Protein AF-A0A1L8D0J8-F1 (afdb_monomer)

Secondary structure (DSSP, 8-state):
-HHHHHHH---HHHHHHHHHHHTTS--SS-HHHHHHHHHHHHHTT-SSHHHHHHHHHH-HHHHHHHT--SSPPPPHHHHHHHHHHHHHTHHHHHTT-

Mean predicted aligned error: 3.15 Å

Radius of gyration: 12.71 Å; Cα contacts (8 Å, |Δi|>4): 71; chains: 1; bounding box: 27×33×29 Å

InterPro domains:
  IPR008490 Transposase InsH, N-terminal [PF05598] (2-84)

Sequence (97 aa):
RLRLVLEYMPDEELMRQLEKERNKGRDDYPVRAMWNSILAGIVYQHETIEKLRRELGRNGQLRFMCGFKGETVPPAWVYTRFLKKIINHAEEVDKIM

Foldseek 3Di:
DLLVCLVPQPCVVVLVVVVVVCPPDDPQDRLQLLVSLVSVCVVVVPPDPVSSQVCCQVDVPSSVSSPHDDNDRDDPVVNVVSVVSVVVVVVSVVVRD

Organism: NCBI:txid661089

pLDDT: mean 92.86, std 5.1, range [74.62, 97.0]

Structure (mmCIF, N/CA/C/O backbone):
data_AF-A0A1L8D0J8-F1
#
_entry.id   AF-A0A1L8D0J8-F1
#
loop_
_atom_site.group_PDB
_atom_site.id
_atom_site.type_symbol
_atom_site.label_atom_id
_atom_site.label_alt_id
_atom_site.label_comp_id
_atom_site.label_asym_id
_atom_site.label_entity_id
_atom_site.label_seq_id
_atom_site.pdbx_PDB_ins_code
_atom_site.Cartn_x
_atom_site.Cartn_y
_atom_site.Cartn_z
_atom_site.occupancy
_atom_site.B_iso_or_equiv
_atom_site.auth_seq_id
_atom_site.auth_comp_id
_atom_site.auth_asym_id
_atom_site.auth_atom_id
_atom_site.pdbx_PDB_model_num
ATOM 1 N N . ARG A 1 1 ? -7.234 -9.581 -12.221 1.00 85.00 1 ARG A N 1
ATOM 2 C CA . ARG A 1 1 ? -7.713 -9.873 -10.847 1.00 85.00 1 ARG A CA 1
ATOM 3 C C . ARG A 1 1 ? -7.457 -8.706 -9.897 1.00 85.00 1 ARG A C 1
ATOM 5 O O . ARG A 1 1 ? -8.430 -8.190 -9.380 1.00 85.00 1 ARG A O 1
ATOM 12 N N . LEU A 1 2 ? -6.214 -8.222 -9.752 1.00 90.62 2 LEU A N 1
ATOM 13 C CA . LEU A 1 2 ? -5.901 -7.074 -8.881 1.00 90.62 2 LEU A CA 1
ATOM 14 C C . LEU A 1 2 ? -6.738 -5.815 -9.172 1.00 90.62 2 LEU A C 1
ATOM 16 O O . LEU A 1 2 ? -7.259 -5.225 -8.244 1.00 90.62 2 LEU A O 1
ATOM 20 N N . ARG A 1 3 ? -6.929 -5.439 -10.445 1.00 92.06 3 ARG A N 1
ATOM 21 C CA . ARG A 1 3 ? -7.706 -4.239 -10.814 1.00 92.06 3 ARG A CA 1
ATOM 22 C C . ARG A 1 3 ? -9.107 -4.199 -10.190 1.00 92.06 3 ARG A C 1
ATOM 24 O O . ARG A 1 3 ? -9.480 -3.169 -9.663 1.00 92.06 3 ARG A O 1
ATOM 31 N N . LEU A 1 4 ? -9.832 -5.320 -10.213 1.00 93.12 4 LEU A N 1
ATOM 32 C CA . LEU A 1 4 ? -11.168 -5.412 -9.615 1.00 93.12 4 LEU A CA 1
ATOM 33 C C . LEU A 1 4 ? -11.111 -5.210 -8.099 1.00 93.12 4 LEU A C 1
ATOM 35 O O . LEU A 1 4 ? -11.945 -4.517 -7.542 1.00 93.12 4 LEU A O 1
ATOM 39 N N . VAL A 1 5 ? -10.098 -5.780 -7.441 1.00 94.00 5 VAL A N 1
ATOM 40 C CA . VAL A 1 5 ? -9.890 -5.583 -6.003 1.00 94.00 5 VAL A CA 1
ATOM 41 C C . VAL A 1 5 ? -9.669 -4.103 -5.706 1.00 94.00 5 VAL A C 1
ATOM 43 O O . VAL A 1 5 ? -10.361 -3.569 -4.861 1.00 94.00 5 VAL A O 1
ATOM 46 N N . LEU A 1 6 ? -8.780 -3.426 -6.439 1.00 94.00 6 LEU A N 1
ATOM 47 C CA . LEU A 1 6 ? -8.503 -2.000 -6.221 1.00 94.00 6 LEU A CA 1
ATOM 48 C C . LEU A 1 6 ? -9.701 -1.089 -6.534 1.00 94.00 6 LEU A C 1
ATOM 50 O O . LEU A 1 6 ? -9.821 -0.022 -5.950 1.00 94.00 6 LEU A O 1
ATOM 54 N N . GLU A 1 7 ? -10.554 -1.477 -7.481 1.00 93.44 7 GLU A N 1
ATOM 55 C CA . GLU A 1 7 ? -11.698 -0.672 -7.924 1.00 93.44 7 GLU A CA 1
ATOM 56 C C . GLU A 1 7 ? -12.907 -0.790 -6.988 1.00 93.44 7 GLU A C 1
ATOM 58 O O . GLU A 1 7 ? -13.638 0.181 -6.811 1.00 93.44 7 GLU A O 1
ATOM 63 N N . TYR A 1 8 ? -13.106 -1.961 -6.381 1.00 94.06 8 TYR A N 1
ATOM 64 C CA . TYR A 1 8 ? -14.271 -2.250 -5.542 1.00 94.06 8 TYR A CA 1
ATOM 65 C C . TYR A 1 8 ? -13.953 -2.342 -4.042 1.00 94.06 8 TYR A C 1
ATOM 67 O O . TYR A 1 8 ? -14.863 -2.609 -3.259 1.00 94.06 8 TYR A O 1
ATOM 75 N N . MET A 1 9 ? -12.698 -2.135 -3.622 1.00 94.75 9 MET A N 1
ATOM 76 C CA . MET A 1 9 ? -12.338 -2.126 -2.201 1.00 94.75 9 MET A CA 1
ATOM 77 C C . MET A 1 9 ? -12.986 -0.923 -1.493 1.00 94.75 9 MET A C 1
ATOM 79 O O . MET A 1 9 ? -12.749 0.214 -1.905 1.00 94.75 9 MET A O 1
ATOM 83 N N . PRO A 1 10 ? -13.759 -1.117 -0.411 1.00 95.69 10 PRO A N 1
ATOM 84 C CA . PRO A 1 10 ? -14.376 -0.018 0.333 1.00 95.69 10 PRO A CA 1
ATOM 85 C C . PRO A 1 10 ? -13.392 0.661 1.311 1.00 95.69 10 PRO A C 1
ATOM 87 O O . PRO A 1 10 ? -13.728 0.924 2.460 1.00 95.69 10 PRO A O 1
ATOM 90 N N . ASP A 1 11 ? -12.165 0.960 0.874 1.00 96.06 11 ASP A N 1
ATOM 91 C CA . ASP A 1 11 ? -11.076 1.462 1.733 1.00 96.06 11 ASP A CA 1
ATOM 92 C C . ASP A 1 11 ? -10.975 2.995 1.836 1.00 96.06 11 ASP A C 1
ATOM 94 O O . ASP A 1 11 ? -10.090 3.517 2.515 1.00 96.06 11 ASP A O 1
ATOM 98 N N . GLU A 1 12 ? -11.888 3.736 1.202 1.00 95.75 12 GLU A N 1
ATOM 99 C CA . GLU A 1 12 ? -11.803 5.198 1.084 1.00 95.75 12 GLU A CA 1
ATOM 100 C C . GLU A 1 12 ? -11.746 5.910 2.446 1.00 95.75 12 GLU A C 1
ATOM 102 O O . GLU A 1 12 ? -11.014 6.892 2.599 1.00 95.75 12 GLU A O 1
ATOM 107 N N . GLU A 1 13 ? -12.489 5.423 3.443 1.00 95.38 13 GLU A N 1
ATOM 108 C CA . GLU A 1 13 ? -12.463 5.980 4.799 1.00 95.38 13 GLU A CA 1
ATOM 109 C C . GLU A 1 13 ? -11.074 5.825 5.435 1.00 95.38 13 GLU A C 1
ATOM 111 O O . GLU A 1 13 ? -10.470 6.824 5.839 1.00 95.38 13 GLU A O 1
ATOM 116 N N . LEU A 1 14 ? -10.527 4.605 5.425 1.00 96.19 14 LEU A N 1
ATOM 117 C CA . LEU A 1 14 ? -9.177 4.304 5.908 1.00 96.19 14 LEU A CA 1
ATOM 118 C C . LEU A 1 14 ? -8.125 5.145 5.169 1.00 96.19 14 LEU A C 1
ATOM 120 O O . LEU A 1 14 ? -7.237 5.733 5.792 1.00 96.19 14 LEU A O 1
ATOM 124 N N . MET A 1 15 ? -8.232 5.251 3.840 1.00 96.19 15 MET A N 1
ATOM 125 C CA . MET A 1 15 ? -7.287 6.024 3.029 1.00 96.19 15 MET A CA 1
ATOM 126 C C . MET A 1 15 ? -7.275 7.496 3.439 1.00 96.19 15 MET A C 1
ATOM 128 O O . MET A 1 15 ? -6.200 8.054 3.672 1.00 96.19 15 MET A O 1
ATOM 132 N N . ARG A 1 16 ? -8.449 8.117 3.609 1.00 95.44 16 ARG A N 1
ATOM 133 C CA . ARG A 1 16 ? -8.556 9.520 4.042 1.00 95.44 16 ARG A CA 1
ATOM 134 C C . ARG A 1 16 ? -7.972 9.750 5.428 1.00 95.44 16 ARG A C 1
ATOM 136 O O . ARG A 1 16 ? -7.308 10.768 5.640 1.00 95.44 16 ARG A O 1
ATOM 143 N N . GLN A 1 17 ? -8.209 8.835 6.367 1.00 94.94 17 GLN A N 1
ATOM 144 C CA . GLN A 1 17 ? -7.655 8.941 7.715 1.00 94.94 17 GLN A CA 1
ATOM 145 C C . GLN A 1 17 ? -6.118 8.890 7.684 1.00 94.94 17 GLN A C 1
ATOM 147 O O . GLN A 1 17 ? -5.456 9.810 8.175 1.00 94.94 17 GLN A O 1
ATOM 152 N N . LEU A 1 18 ? -5.539 7.893 7.009 1.00 95.00 18 LEU A N 1
ATOM 153 C CA . LEU A 1 18 ? -4.086 7.736 6.876 1.00 95.00 18 LEU A CA 1
ATOM 154 C C . LEU A 1 18 ? -3.424 8.901 6.118 1.00 95.00 18 LEU A C 1
ATOM 156 O O . LEU A 1 18 ? -2.322 9.337 6.474 1.00 95.00 18 LEU A O 1
ATOM 160 N N . GLU A 1 19 ? -4.076 9.425 5.077 1.00 94.88 19 GLU A N 1
ATOM 161 C CA . GLU A 1 19 ? -3.622 10.607 4.331 1.00 94.88 19 GLU A CA 1
ATOM 162 C C . GLU A 1 19 ? -3.631 11.865 5.212 1.00 94.88 19 GLU A C 1
ATOM 164 O O . GLU A 1 19 ? -2.661 12.631 5.202 1.00 94.88 19 GLU A O 1
ATOM 169 N N . LYS A 1 20 ? -4.675 12.051 6.032 1.00 93.31 20 LYS A N 1
ATOM 170 C CA . LYS A 1 20 ? -4.775 13.164 6.987 1.00 93.31 20 LYS A CA 1
ATOM 171 C C . LYS A 1 20 ? -3.682 13.094 8.054 1.00 93.31 20 LYS A C 1
ATOM 173 O O . LYS A 1 20 ? -3.039 14.108 8.326 1.00 93.31 20 LYS A O 1
ATOM 178 N N . GLU A 1 21 ? -3.421 11.912 8.611 1.00 91.25 21 GLU A N 1
ATOM 179 C CA . GLU A 1 21 ? -2.331 11.695 9.574 1.00 91.25 21 GLU A CA 1
ATOM 180 C C . GLU A 1 21 ? -0.948 11.958 8.984 1.00 91.25 21 GLU A C 1
ATOM 182 O O . GLU A 1 21 ? -0.049 12.442 9.674 1.00 91.25 21 GLU A O 1
ATOM 187 N N . ARG A 1 22 ? -0.746 11.609 7.708 1.00 87.06 22 ARG A N 1
ATOM 188 C CA . ARG A 1 22 ? 0.523 11.870 7.023 1.00 87.06 22 ARG A CA 1
ATOM 189 C C . ARG A 1 22 ? 0.825 13.367 6.950 1.00 87.06 22 ARG A C 1
ATOM 191 O O . ARG A 1 22 ? 1.999 13.742 6.981 1.00 87.06 22 ARG A O 1
ATOM 198 N N . ASN A 1 23 ? -0.211 14.206 6.881 1.00 85.06 23 ASN A N 1
ATOM 199 C CA . ASN A 1 23 ? -0.093 15.659 6.801 1.00 85.06 23 ASN A CA 1
ATOM 200 C C . ASN A 1 23 ? 0.845 16.078 5.634 1.00 85.06 23 ASN A C 1
ATOM 202 O O . ASN A 1 23 ? 0.943 15.382 4.620 1.00 85.06 23 ASN A O 1
ATOM 206 N N . LYS A 1 24 ? 1.549 17.212 5.747 1.00 78.69 24 LYS A N 1
ATOM 207 C CA . LYS A 1 24 ? 2.407 17.800 4.694 1.00 78.69 24 LYS A CA 1
ATOM 208 C C . LYS A 1 24 ? 3.823 17.197 4.585 1.00 78.69 24 LYS A C 1
ATOM 210 O O . LYS A 1 24 ? 4.744 17.872 4.132 1.00 78.69 24 LYS A O 1
ATOM 215 N N . GLY A 1 25 ? 4.026 15.956 5.031 1.00 76.75 25 GLY A N 1
ATOM 216 C C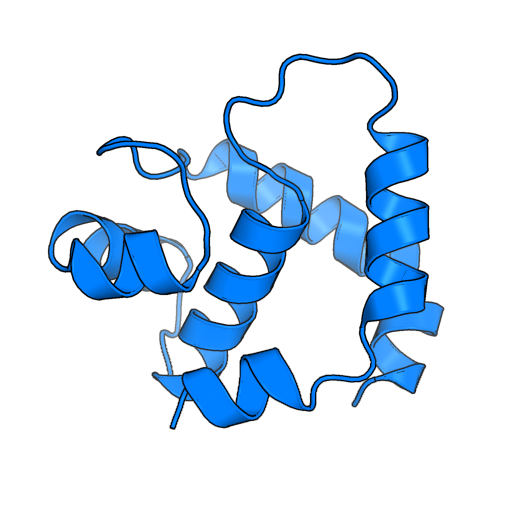A . GLY A 1 25 ? 5.316 15.267 4.910 1.00 76.75 25 GLY A CA 1
ATOM 217 C C . GLY A 1 25 ? 5.691 14.910 3.464 1.00 76.75 25 GLY A C 1
ATOM 218 O O . GLY A 1 25 ? 4.876 15.010 2.547 1.00 76.75 25 GLY A O 1
ATOM 219 N N . ARG A 1 26 ? 6.935 14.453 3.264 1.00 78.38 26 ARG A N 1
ATOM 220 C CA . ARG A 1 26 ? 7.435 13.969 1.966 1.00 78.38 26 ARG A CA 1
ATOM 221 C C . ARG A 1 26 ? 6.598 12.782 1.469 1.00 78.38 26 ARG A C 1
ATOM 223 O O . ARG A 1 26 ? 6.365 11.834 2.215 1.00 78.38 26 ARG A O 1
ATOM 230 N N . ASP A 1 27 ? 6.175 12.840 0.208 1.00 82.56 27 ASP A N 1
ATOM 231 C CA . ASP A 1 27 ? 5.283 11.863 -0.433 1.00 82.56 27 ASP A CA 1
ATOM 232 C C . ASP A 1 27 ? 6.015 10.992 -1.465 1.00 82.56 27 ASP A C 1
ATOM 234 O O . ASP A 1 27 ? 5.585 10.847 -2.609 1.00 82.56 27 ASP A O 1
ATOM 238 N N . ASP A 1 28 ? 7.168 10.443 -1.077 1.00 87.94 28 ASP A N 1
ATOM 239 C CA . ASP A 1 28 ? 7.913 9.537 -1.962 1.00 87.94 28 ASP A CA 1
ATOM 240 C C . ASP A 1 28 ? 7.122 8.237 -2.216 1.00 87.94 28 ASP A C 1
ATOM 242 O O . ASP A 1 28 ? 7.240 7.623 -3.274 1.00 87.94 28 ASP A O 1
ATOM 246 N N . TYR A 1 29 ? 6.287 7.835 -1.248 1.00 92.44 29 TYR A N 1
ATOM 247 C CA . TYR A 1 29 ? 5.454 6.634 -1.295 1.00 92.44 29 TYR A CA 1
ATOM 248 C C . TYR A 1 29 ? 4.018 6.977 -0.858 1.00 92.44 29 TYR A C 1
ATOM 250 O O . TYR A 1 29 ? 3.741 7.017 0.348 1.00 92.44 29 TYR A O 1
ATOM 258 N N . PRO A 1 30 ? 3.102 7.233 -1.813 1.00 93.12 30 PRO A N 1
ATOM 259 C CA . PRO A 1 30 ? 1.715 7.574 -1.508 1.00 93.12 30 PRO A CA 1
ATOM 260 C C . PRO A 1 30 ? 1.015 6.514 -0.659 1.00 93.12 30 PRO A C 1
ATOM 262 O O . PRO A 1 30 ? 1.233 5.319 -0.851 1.00 93.12 30 PRO A O 1
ATOM 265 N N . VAL A 1 31 ? 0.138 6.950 0.253 1.00 94.62 31 VAL A N 1
ATOM 266 C CA . VAL A 1 31 ? -0.604 6.064 1.176 1.00 94.62 31 VAL A CA 1
ATOM 267 C C . VAL A 1 31 ? -1.375 5.003 0.400 1.00 94.62 31 VAL A C 1
ATOM 269 O O . VAL A 1 31 ? -1.197 3.813 0.643 1.00 94.62 31 VAL A O 1
ATOM 272 N N . ARG A 1 32 ? -2.143 5.433 -0.604 1.00 95.75 32 ARG A N 1
ATOM 273 C CA . ARG A 1 32 ? -2.899 4.534 -1.481 1.00 95.75 32 ARG A CA 1
ATOM 274 C C . ARG A 1 32 ? -1.993 3.569 -2.239 1.00 95.75 32 ARG A C 1
ATOM 276 O O . ARG A 1 32 ? -2.323 2.401 -2.369 1.00 95.75 32 ARG A O 1
ATOM 283 N N . ALA A 1 33 ? -0.812 4.016 -2.671 1.00 96.00 33 ALA A N 1
ATOM 284 C CA . ALA A 1 33 ? 0.133 3.143 -3.365 1.00 96.00 33 ALA A CA 1
ATOM 285 C C . ALA A 1 33 ? 0.705 2.045 -2.462 1.00 96.00 33 ALA A C 1
ATOM 287 O O . ALA A 1 33 ? 0.833 0.895 -2.886 1.00 96.00 33 ALA A O 1
ATOM 288 N N . MET A 1 34 ? 0.999 2.391 -1.207 1.00 96.81 34 MET A N 1
ATOM 289 C CA . MET A 1 34 ? 1.399 1.430 -0.180 1.00 96.81 34 MET A CA 1
ATOM 290 C C . MET A 1 34 ? 0.268 0.451 0.153 1.00 96.81 34 MET A C 1
ATOM 292 O O . MET A 1 34 ? 0.518 -0.745 0.260 1.00 96.81 34 MET A O 1
ATOM 296 N N . TRP A 1 35 ? -0.970 0.926 0.282 1.00 97.00 35 TRP A N 1
ATOM 297 C CA . TRP A 1 35 ? -2.124 0.065 0.548 1.00 97.00 35 TRP A CA 1
ATOM 298 C C . TRP A 1 35 ? -2.399 -0.909 -0.604 1.00 97.00 35 TRP A C 1
ATOM 300 O O . TRP A 1 35 ? -2.440 -2.124 -0.405 1.00 97.00 35 TRP A O 1
ATOM 310 N N . ASN A 1 36 ? -2.449 -0.398 -1.835 1.00 97.00 36 ASN A N 1
ATOM 311 C CA . ASN A 1 36 ? -2.656 -1.201 -3.038 1.00 97.00 36 ASN A CA 1
ATOM 312 C C . ASN A 1 36 ? -1.571 -2.269 -3.218 1.00 97.00 36 ASN A C 1
ATOM 314 O O . ASN A 1 36 ? -1.851 -3.357 -3.724 1.00 97.00 36 ASN A O 1
ATOM 318 N N . SER A 1 37 ? -0.330 -1.993 -2.801 1.00 96.94 37 SER A N 1
ATOM 319 C CA . SER A 1 37 ? 0.744 -2.982 -2.873 1.00 96.94 37 SER A CA 1
ATOM 320 C C . SER A 1 37 ? 0.595 -4.102 -1.843 1.00 96.94 37 SER A C 1
ATOM 322 O O . SER A 1 37 ? 0.911 -5.248 -2.161 1.00 96.94 37 SER A O 1
ATOM 324 N N . ILE A 1 38 ? 0.049 -3.816 -0.656 1.00 96.25 38 ILE A N 1
ATOM 325 C CA . ILE A 1 38 ? -0.337 -4.849 0.314 1.00 96.25 38 ILE A CA 1
ATOM 326 C C . ILE A 1 38 ? -1.471 -5.711 -0.248 1.00 96.25 38 ILE A C 1
ATOM 328 O O . ILE A 1 38 ? -1.350 -6.937 -0.243 1.00 96.25 38 ILE A O 1
ATOM 332 N N . LEU A 1 39 ? -2.513 -5.098 -0.821 1.00 96.00 39 LEU A N 1
ATOM 333 C CA . LEU A 1 39 ? -3.600 -5.829 -1.486 1.00 96.00 39 LEU A CA 1
ATOM 334 C C . LEU A 1 39 ? -3.075 -6.717 -2.622 1.00 96.00 39 LEU A C 1
ATOM 336 O O . LEU A 1 39 ? -3.473 -7.875 -2.741 1.00 96.00 39 LEU A O 1
ATOM 340 N N . ALA A 1 40 ? -2.132 -6.217 -3.424 1.00 96.44 40 ALA A N 1
ATOM 341 C CA . ALA A 1 40 ? -1.451 -7.018 -4.436 1.00 96.44 40 ALA A CA 1
ATOM 342 C C . ALA A 1 40 ? -0.702 -8.210 -3.826 1.00 96.44 40 ALA A C 1
ATOM 344 O O . ALA A 1 40 ? -0.793 -9.316 -4.355 1.00 96.44 40 ALA A O 1
ATOM 345 N N . GLY A 1 41 ? -0.012 -8.004 -2.701 1.00 95.69 41 GLY A N 1
ATOM 346 C CA . GLY A 1 41 ? 0.628 -9.071 -1.932 1.00 95.69 41 GLY A CA 1
ATOM 347 C C . GLY A 1 41 ? -0.342 -10.181 -1.541 1.00 95.69 41 GLY A C 1
ATOM 348 O O . GLY A 1 41 ? -0.030 -11.351 -1.744 1.00 95.69 41 GLY A O 1
ATOM 349 N N . ILE A 1 42 ? -1.538 -9.822 -1.075 1.00 94.00 42 ILE A N 1
ATOM 350 C CA . ILE A 1 42 ? -2.592 -10.782 -0.717 1.00 94.00 42 ILE A CA 1
ATOM 351 C C . ILE A 1 42 ? -3.121 -11.501 -1.967 1.00 94.00 42 ILE A C 1
ATOM 353 O O . ILE A 1 42 ? -3.152 -12.730 -2.014 1.00 94.00 42 ILE A O 1
ATOM 357 N N . VAL A 1 43 ? -3.484 -10.755 -3.017 1.00 95.00 43 VAL A N 1
ATOM 358 C CA . VAL A 1 43 ? -4.053 -11.304 -4.264 1.00 95.00 43 VAL A CA 1
ATOM 359 C C . VAL A 1 43 ? -3.093 -12.268 -4.967 1.00 95.00 43 VAL A C 1
ATOM 361 O O . VAL A 1 43 ? -3.537 -13.277 -5.520 1.00 95.00 43 VAL A O 1
ATOM 364 N N . TYR A 1 44 ? -1.794 -11.967 -4.949 1.00 94.69 44 TYR A N 1
ATOM 365 C CA . TYR A 1 44 ? -0.744 -12.806 -5.535 1.00 94.69 44 TYR A CA 1
ATOM 366 C C . TYR A 1 44 ? -0.082 -13.756 -4.529 1.00 94.69 44 TYR A C 1
ATOM 368 O O . TYR A 1 44 ? 0.871 -14.443 -4.888 1.00 94.69 44 TYR A O 1
ATOM 376 N N . GLN A 1 45 ? -0.602 -13.831 -3.299 1.00 94.75 45 GLN A N 1
ATOM 377 C CA . GLN A 1 45 ? -0.171 -14.769 -2.256 1.00 94.75 45 GLN A CA 1
ATOM 378 C C . GLN A 1 45 ? 1.331 -14.674 -1.930 1.00 94.75 45 GLN A C 1
ATOM 380 O O . GLN A 1 45 ? 2.035 -15.670 -1.765 1.00 94.75 45 GLN A O 1
ATOM 385 N N . HIS A 1 46 ? 1.853 -13.453 -1.836 1.00 94.44 46 HIS A N 1
ATOM 386 C CA . HIS A 1 46 ? 3.210 -13.217 -1.362 1.00 94.44 46 HIS A CA 1
ATOM 387 C C . HIS A 1 46 ? 3.275 -13.350 0.162 1.00 94.44 46 HIS A C 1
ATOM 389 O O . HIS A 1 46 ? 2.796 -12.494 0.895 1.00 94.44 46 HIS A O 1
ATOM 395 N N . GLU A 1 47 ? 3.945 -14.401 0.629 1.00 90.56 47 GLU A N 1
ATOM 396 C CA . GLU A 1 47 ? 4.085 -14.719 2.060 1.00 90.56 47 GLU A CA 1
ATOM 397 C C . GLU A 1 47 ? 4.867 -13.672 2.872 1.00 90.56 47 GLU A C 1
ATOM 399 O O . GLU A 1 47 ? 4.765 -13.642 4.094 1.00 90.56 47 GLU A O 1
ATOM 404 N N . THR A 1 48 ? 5.688 -12.837 2.221 1.00 94.94 48 THR A N 1
ATOM 405 C CA . THR A 1 48 ? 6.514 -11.837 2.910 1.00 94.94 48 THR A CA 1
ATOM 406 C C . THR A 1 48 ? 6.612 -10.525 2.140 1.00 94.94 48 THR A C 1
ATOM 408 O O . THR A 1 48 ? 6.491 -10.476 0.909 1.00 94.94 48 THR A O 1
ATOM 411 N N . ILE A 1 49 ? 6.924 -9.449 2.868 1.00 95.56 49 ILE A N 1
ATOM 412 C CA . ILE A 1 49 ? 7.189 -8.127 2.289 1.00 95.56 49 ILE A CA 1
ATOM 413 C C . ILE A 1 49 ? 8.395 -8.166 1.346 1.00 95.56 49 ILE A C 1
ATOM 415 O O . ILE A 1 49 ? 8.403 -7.482 0.326 1.00 95.56 49 ILE A O 1
ATOM 419 N N . GLU A 1 50 ? 9.407 -8.987 1.617 1.00 96.56 50 GLU A N 1
ATOM 420 C CA . GLU A 1 50 ? 10.564 -9.164 0.739 1.00 96.56 50 GLU A CA 1
ATOM 421 C C . GLU A 1 50 ? 10.166 -9.777 -0.605 1.00 96.56 50 GLU A C 1
ATOM 423 O O . GLU A 1 50 ? 10.654 -9.322 -1.643 1.00 96.56 50 GLU A O 1
ATOM 428 N N . LYS A 1 51 ? 9.273 -10.778 -0.602 1.00 96.19 51 LYS A N 1
ATOM 429 C CA . LYS A 1 51 ? 8.735 -11.376 -1.834 1.00 96.19 51 LYS A CA 1
ATOM 430 C C . LYS A 1 51 ? 7.938 -10.335 -2.627 1.00 96.19 51 LYS A C 1
ATOM 432 O O . LYS A 1 51 ? 8.237 -10.134 -3.804 1.00 96.19 51 LYS A O 1
ATOM 437 N N . LEU A 1 52 ? 7.040 -9.595 -1.968 1.00 96.81 52 LEU A N 1
ATOM 438 C CA . LEU A 1 52 ? 6.287 -8.494 -2.585 1.00 96.81 52 LEU A CA 1
ATOM 439 C C . LEU A 1 52 ? 7.214 -7.419 -3.181 1.00 96.81 52 LEU A C 1
ATOM 441 O O . LEU A 1 52 ? 7.033 -6.995 -4.319 1.00 96.81 52 LEU A O 1
ATOM 445 N N . ARG A 1 53 ? 8.242 -6.986 -2.444 1.00 96.44 53 ARG A N 1
ATOM 446 C CA . ARG A 1 53 ? 9.202 -5.972 -2.912 1.00 96.44 53 ARG A CA 1
ATOM 447 C C . ARG A 1 53 ? 10.010 -6.446 -4.1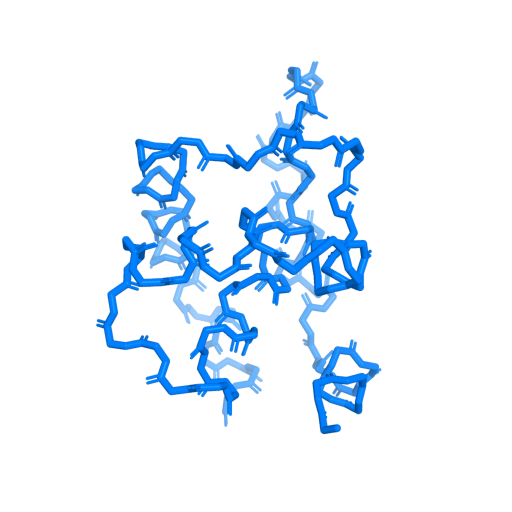17 1.00 96.44 53 ARG A C 1
ATOM 449 O O . ARG A 1 53 ? 10.254 -5.651 -5.022 1.00 96.44 53 ARG A O 1
ATOM 456 N N . ARG A 1 54 ? 10.424 -7.719 -4.146 1.00 95.88 54 ARG A N 1
ATOM 457 C CA . ARG A 1 54 ? 11.099 -8.308 -5.315 1.00 95.88 54 ARG A CA 1
ATOM 458 C C . ARG A 1 54 ? 10.182 -8.310 -6.536 1.00 95.88 54 ARG A C 1
ATOM 460 O O . ARG A 1 54 ? 10.649 -7.964 -7.618 1.00 95.88 54 ARG A O 1
ATOM 467 N N . GLU A 1 55 ? 8.905 -8.638 -6.357 1.00 95.75 55 GLU A N 1
ATOM 468 C CA . GLU A 1 55 ? 7.926 -8.614 -7.447 1.00 95.75 55 GLU A CA 1
ATOM 469 C C . GLU A 1 55 ? 7.681 -7.188 -7.956 1.00 95.75 55 GLU A C 1
ATOM 471 O O . GLU A 1 55 ? 7.816 -6.934 -9.148 1.00 95.75 55 GLU A O 1
ATOM 476 N N . LEU A 1 56 ? 7.456 -6.217 -7.065 1.00 95.38 56 LEU A N 1
ATOM 477 C CA . LEU A 1 56 ? 7.321 -4.797 -7.432 1.00 95.38 56 LEU A CA 1
ATOM 478 C C . LEU A 1 56 ? 8.556 -4.235 -8.151 1.00 95.38 56 LEU A C 1
ATOM 480 O O . LEU A 1 56 ? 8.435 -3.307 -8.952 1.00 95.38 56 LEU A O 1
ATOM 484 N N . GLY A 1 57 ? 9.744 -4.763 -7.848 1.00 94.19 57 GLY A N 1
ATOM 485 C CA . GLY A 1 57 ? 10.989 -4.381 -8.514 1.00 94.19 57 GLY A CA 1
ATOM 486 C C . GLY A 1 57 ? 11.094 -4.942 -9.928 1.00 94.19 57 GLY A C 1
ATOM 487 O O . GLY A 1 57 ? 11.521 -4.235 -10.836 1.00 94.19 57 GLY A O 1
ATOM 488 N N . ARG A 1 58 ? 10.666 -6.191 -10.130 1.00 93.75 58 ARG A N 1
ATOM 489 C CA . ARG A 1 58 ? 10.710 -6.873 -11.434 1.00 93.75 58 ARG A CA 1
ATOM 490 C C . ARG A 1 58 ? 9.561 -6.472 -12.352 1.00 93.75 58 ARG A C 1
ATOM 492 O O . ARG A 1 58 ? 9.726 -6.453 -13.566 1.00 93.75 58 ARG A O 1
ATOM 499 N N . ASN A 1 59 ? 8.411 -6.142 -11.777 1.00 94.38 59 ASN A N 1
ATOM 500 C CA . ASN A 1 59 ? 7.175 -5.907 -12.500 1.00 94.38 59 ASN A CA 1
ATOM 501 C C . ASN A 1 59 ? 6.781 -4.424 -12.441 1.00 94.38 59 ASN A C 1
ATOM 503 O O . ASN A 1 59 ? 6.072 -3.965 -11.541 1.00 94.38 59 ASN A O 1
ATOM 507 N N . GLY A 1 60 ? 7.250 -3.660 -13.432 1.00 92.94 60 GLY A N 1
ATOM 508 C CA . GLY A 1 60 ? 6.936 -2.235 -13.556 1.00 92.94 60 GLY A CA 1
ATOM 509 C C . GLY A 1 60 ? 5.445 -1.949 -13.724 1.00 92.94 60 GLY A C 1
ATOM 510 O O . GLY A 1 60 ? 4.950 -0.968 -13.170 1.00 92.94 60 GLY A O 1
ATOM 511 N N . GLN A 1 61 ? 4.716 -2.833 -14.409 1.00 92.81 61 GLN A N 1
ATOM 512 C CA . GLN A 1 61 ? 3.270 -2.709 -14.575 1.00 92.81 61 GLN A CA 1
ATOM 513 C C . GLN A 1 61 ? 2.544 -2.868 -13.238 1.00 92.81 61 GLN A C 1
ATOM 515 O O . GLN A 1 61 ? 1.669 -2.064 -12.933 1.00 92.81 61 GLN A O 1
ATOM 520 N N . LEU A 1 62 ? 2.926 -3.853 -12.418 1.00 94.50 62 LEU A N 1
ATOM 521 C CA . LEU A 1 62 ? 2.362 -4.021 -11.079 1.00 94.50 62 LEU A CA 1
ATOM 522 C C . LEU A 1 62 ? 2.603 -2.778 -10.221 1.00 94.50 62 LEU A C 1
ATOM 524 O O . LEU A 1 62 ? 1.681 -2.256 -9.600 1.00 94.50 62 LEU A O 1
ATOM 528 N N . ARG A 1 63 ? 3.841 -2.278 -10.219 1.00 94.50 63 ARG A N 1
ATOM 529 C CA . ARG A 1 63 ? 4.210 -1.075 -9.469 1.00 94.50 63 ARG A CA 1
ATOM 530 C C . ARG A 1 63 ? 3.385 0.143 -9.904 1.00 94.50 63 ARG A C 1
ATOM 532 O O . ARG A 1 63 ? 2.895 0.877 -9.046 1.00 94.50 63 ARG A O 1
ATOM 539 N N . PHE A 1 64 ? 3.191 0.317 -11.211 1.00 93.50 64 PHE A N 1
ATOM 540 C CA . PHE A 1 64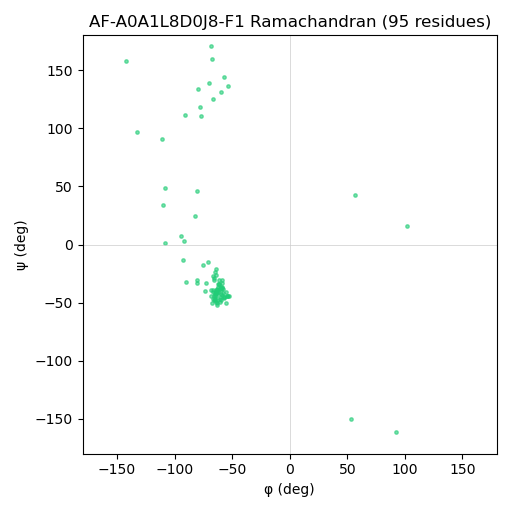 ? 2.342 1.370 -11.766 1.00 93.50 64 PHE A CA 1
ATOM 541 C C . PHE A 1 64 ? 0.870 1.187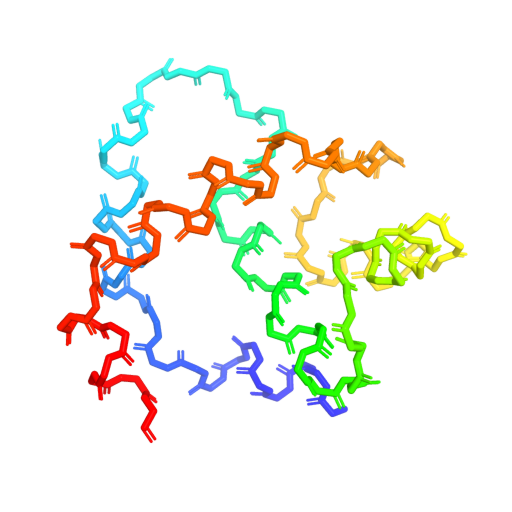 -11.380 1.00 93.50 64 PHE A C 1
ATOM 543 O O . PHE A 1 64 ? 0.238 2.141 -10.942 1.00 93.50 64 PHE A O 1
ATOM 550 N N . MET A 1 65 ? 0.340 -0.038 -11.464 1.00 94.56 65 MET A N 1
ATOM 551 C CA . MET A 1 65 ? -1.034 -0.354 -11.058 1.00 94.56 65 MET A CA 1
ATOM 552 C C . MET A 1 65 ? -1.296 -0.056 -9.582 1.00 94.56 65 MET A C 1
ATOM 554 O O . MET A 1 65 ? -2.387 0.392 -9.246 1.00 94.56 65 MET A O 1
ATOM 558 N N . CYS A 1 66 ? -0.315 -0.281 -8.704 1.00 95.50 66 CYS A N 1
ATOM 559 C CA . CYS A 1 66 ? -0.443 0.102 -7.302 1.00 95.50 66 CYS A CA 1
ATOM 560 C C . CYS A 1 66 ? -0.505 1.628 -7.130 1.00 95.50 66 CYS A C 1
ATOM 562 O O . CYS A 1 66 ? -1.118 2.094 -6.179 1.00 95.50 66 CYS A O 1
ATOM 564 N N . GLY A 1 67 ? 0.072 2.410 -8.047 1.00 94.44 67 GLY A N 1
ATOM 565 C CA . GLY A 1 67 ? 0.091 3.875 -7.996 1.00 94.44 67 GLY A CA 1
ATOM 566 C C . GLY A 1 67 ? 1.418 4.468 -7.513 1.00 94.44 67 GLY A C 1
ATOM 567 O O . GLY A 1 67 ? 1.468 5.640 -7.132 1.00 94.44 67 GLY A O 1
ATOM 568 N N . PHE A 1 68 ? 2.503 3.687 -7.503 1.00 93.31 68 PHE A N 1
ATOM 569 C CA . PHE A 1 68 ? 3.828 4.226 -7.194 1.00 93.31 68 PHE A CA 1
ATOM 570 C C . PHE A 1 68 ? 4.331 5.124 -8.328 1.00 93.31 68 PHE A C 1
ATOM 572 O O . PHE A 1 68 ? 4.201 4.802 -9.510 1.00 93.31 68 PHE A O 1
ATOM 579 N N . LYS A 1 69 ? 4.950 6.248 -7.956 1.00 81.38 69 LYS A N 1
ATOM 580 C CA . LYS A 1 69 ? 5.542 7.201 -8.896 1.00 81.38 69 LYS A CA 1
ATOM 581 C C . LYS A 1 69 ? 7.007 6.821 -9.130 1.00 81.38 69 LYS A C 1
ATOM 583 O O . LYS A 1 69 ? 7.830 6.942 -8.229 1.00 81.38 69 LYS A O 1
ATOM 588 N N . GLY A 1 70 ? 7.327 6.365 -10.340 1.00 74.94 70 GLY A N 1
ATOM 589 C CA . GLY A 1 70 ? 8.697 6.051 -10.760 1.00 74.94 70 GLY A CA 1
ATOM 590 C C . GLY A 1 70 ? 9.128 4.596 -10.545 1.00 74.94 70 GLY A C 1
ATOM 591 O O . GLY A 1 70 ? 8.316 3.674 -10.434 1.00 74.94 70 GLY A O 1
ATOM 592 N N . GLU A 1 71 ? 10.442 4.379 -10.557 1.00 77.06 71 GLU A N 1
ATOM 593 C CA . GLU A 1 71 ? 11.051 3.040 -10.538 1.00 77.06 71 GLU A CA 1
ATOM 594 C C . GLU A 1 71 ? 11.383 2.538 -9.129 1.00 77.06 71 GLU A C 1
ATOM 596 O O . GLU A 1 71 ? 11.621 1.347 -8.925 1.00 77.06 71 GLU A O 1
ATOM 601 N N . THR A 1 72 ? 11.361 3.427 -8.139 1.00 84.81 72 THR A N 1
ATOM 602 C CA . THR A 1 72 ? 11.804 3.109 -6.784 1.00 84.81 72 THR A CA 1
ATOM 603 C C . THR A 1 72 ? 10.750 2.308 -6.030 1.00 84.81 72 THR A C 1
ATOM 605 O O . THR A 1 72 ? 9.645 2.778 -5.762 1.00 84.81 72 THR A O 1
ATOM 608 N N . VAL A 1 73 ? 11.115 1.092 -5.628 1.00 92.62 73 VAL A N 1
ATOM 609 C CA . VAL A 1 73 ? 10.314 0.274 -4.712 1.00 92.62 73 VAL A CA 1
ATOM 610 C C . VAL A 1 73 ? 10.547 0.756 -3.277 1.00 92.62 73 VAL A C 1
ATOM 612 O O . VAL A 1 73 ? 11.710 0.888 -2.880 1.00 92.62 73 VAL A O 1
ATOM 615 N N . PRO A 1 74 ? 9.492 0.943 -2.459 1.00 94.38 74 PRO A N 1
ATOM 616 C CA . PRO A 1 74 ? 9.667 1.320 -1.065 1.00 94.38 74 PRO A CA 1
ATOM 617 C C . PRO A 1 74 ? 10.604 0.349 -0.327 1.00 94.38 74 PRO A C 1
ATOM 619 O O . PRO A 1 74 ? 10.490 -0.874 -0.493 1.00 94.38 74 PRO A O 1
ATOM 622 N N . PRO A 1 75 ? 11.546 0.845 0.493 1.00 94.75 75 PRO A N 1
ATOM 623 C CA . PRO A 1 75 ? 12.404 -0.006 1.305 1.00 94.75 75 PRO A CA 1
ATOM 624 C C . PRO A 1 75 ? 11.610 -0.735 2.403 1.00 94.75 75 PRO A C 1
ATOM 626 O O . PRO A 1 75 ? 10.523 -0.308 2.785 1.00 94.75 75 PRO A O 1
ATOM 629 N N . ALA A 1 76 ? 12.153 -1.834 2.946 1.00 95.50 76 ALA A N 1
ATOM 630 C CA . ALA A 1 76 ? 11.447 -2.676 3.926 1.00 95.50 76 ALA A CA 1
ATOM 631 C C . ALA A 1 76 ? 10.953 -1.885 5.147 1.00 95.50 76 ALA A C 1
ATOM 633 O O . ALA A 1 76 ? 9.821 -2.063 5.582 1.00 95.50 76 ALA A O 1
ATO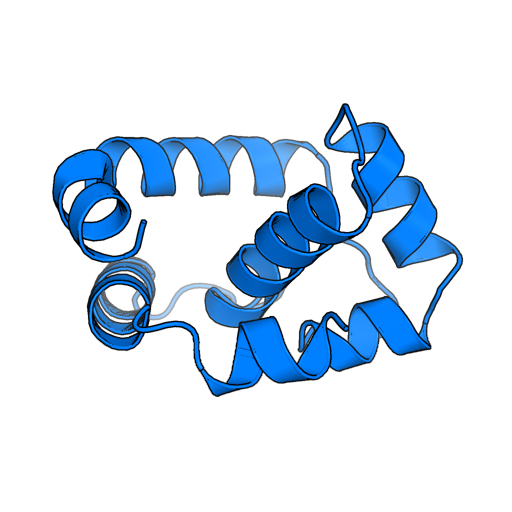M 634 N N . TRP A 1 77 ? 11.762 -0.954 5.657 1.00 95.06 77 TRP A N 1
ATOM 635 C CA . TRP A 1 77 ? 11.396 -0.150 6.823 1.00 95.06 77 TRP A CA 1
ATOM 636 C C . TRP A 1 77 ? 10.184 0.765 6.576 1.00 95.06 77 TRP A C 1
ATOM 638 O O . TRP A 1 77 ? 9.469 1.085 7.526 1.00 95.06 77 TRP A O 1
ATOM 648 N N . VAL A 1 78 ? 9.916 1.166 5.323 1.00 95.06 78 VAL A N 1
ATOM 649 C CA . VAL A 1 78 ? 8.700 1.918 4.965 1.00 95.06 78 VAL A CA 1
ATOM 650 C C . VAL A 1 78 ? 7.477 1.020 5.113 1.00 95.06 78 VAL A C 1
ATOM 652 O O . VAL A 1 78 ? 6.507 1.434 5.741 1.00 95.06 78 VAL A O 1
ATOM 655 N N . TYR A 1 79 ? 7.551 -0.229 4.643 1.00 96.44 79 TYR A N 1
ATOM 656 C CA . TYR A 1 79 ? 6.499 -1.223 4.866 1.00 96.44 79 TYR A CA 1
ATOM 657 C C . TYR A 1 79 ? 6.283 -1.510 6.351 1.00 96.44 79 TYR A C 1
ATOM 659 O O . TYR A 1 79 ? 5.145 -1.496 6.803 1.00 96.44 79 TYR A O 1
ATOM 667 N N . THR A 1 80 ? 7.347 -1.690 7.140 1.00 95.69 80 THR A N 1
ATOM 668 C CA . THR A 1 80 ? 7.219 -1.894 8.592 1.00 95.69 80 THR A CA 1
ATOM 669 C C . THR A 1 80 ? 6.475 -0.740 9.265 1.00 95.69 80 THR A C 1
ATOM 671 O O . THR A 1 80 ? 5.597 -0.969 10.093 1.00 95.69 80 THR A O 1
ATOM 674 N N . ARG A 1 81 ? 6.807 0.511 8.921 1.00 95.00 81 ARG A N 1
ATOM 675 C CA . ARG A 1 81 ? 6.116 1.690 9.466 1.00 95.00 81 ARG A CA 1
ATOM 676 C C . ARG A 1 81 ? 4.670 1.771 8.993 1.00 95.00 81 ARG A C 1
ATOM 678 O O . ARG A 1 81 ? 3.804 2.110 9.789 1.00 95.00 81 ARG A O 1
ATOM 685 N N . PHE A 1 82 ? 4.421 1.463 7.725 1.00 95.81 82 PHE A N 1
ATOM 686 C CA . PHE A 1 82 ? 3.082 1.489 7.153 1.00 95.81 82 PHE A CA 1
ATOM 687 C C . PHE A 1 82 ? 2.174 0.432 7.788 1.00 95.81 82 PHE A C 1
ATOM 689 O O . PHE A 1 82 ? 1.102 0.776 8.264 1.00 95.81 82 PHE A O 1
ATOM 696 N N . LEU A 1 83 ? 2.633 -0.816 7.915 1.00 95.50 83 LEU A N 1
ATOM 697 C CA . LEU A 1 83 ? 1.880 -1.890 8.572 1.00 95.50 83 LEU A CA 1
ATOM 698 C C . LEU A 1 83 ? 1.555 -1.561 10.032 1.00 95.50 83 LEU A C 1
ATOM 700 O O . LEU A 1 83 ? 0.440 -1.803 10.472 1.00 95.50 83 LEU A O 1
ATOM 704 N N . LYS A 1 84 ? 2.489 -0.944 10.769 1.00 96.06 84 LYS A N 1
ATOM 705 C CA . LYS A 1 84 ? 2.207 -0.449 12.127 1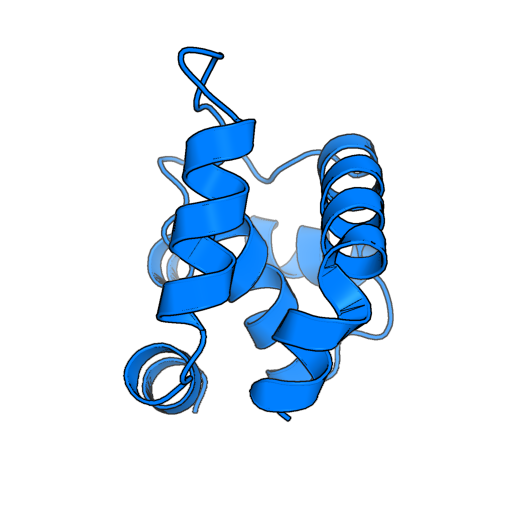.00 96.06 84 LYS A CA 1
ATOM 706 C C . LYS A 1 84 ? 1.066 0.568 12.151 1.00 96.06 84 LYS A C 1
ATOM 708 O O . LYS A 1 84 ? 0.274 0.544 13.080 1.00 96.06 84 LYS A O 1
ATOM 713 N N . LYS A 1 85 ? 0.971 1.442 11.143 1.00 94.62 85 LYS A N 1
ATOM 714 C CA . LYS A 1 85 ? -0.164 2.364 11.022 1.00 94.62 85 LYS A CA 1
ATOM 715 C C . LYS A 1 85 ? -1.458 1.616 10.734 1.00 94.62 85 LYS A C 1
ATOM 717 O O . LYS A 1 85 ? -2.423 1.858 11.430 1.00 94.62 85 LYS A O 1
ATOM 722 N N . ILE A 1 86 ? -1.458 0.684 9.781 1.00 95.25 86 ILE A N 1
ATOM 723 C CA . ILE A 1 86 ? -2.641 -0.136 9.477 1.00 95.25 86 ILE A CA 1
ATOM 724 C C . ILE A 1 86 ? -3.157 -0.852 10.731 1.00 95.25 86 ILE A C 1
ATOM 726 O O . ILE A 1 86 ? -4.346 -0.811 11.002 1.00 95.25 86 ILE A O 1
ATOM 730 N N . ILE A 1 87 ? -2.267 -1.435 11.540 1.00 95.31 87 ILE A N 1
ATOM 731 C CA . ILE A 1 87 ? -2.641 -2.105 12.796 1.00 95.31 87 ILE A CA 1
ATOM 732 C C . ILE A 1 87 ? -3.273 -1.131 13.805 1.00 95.31 87 ILE A C 1
ATOM 734 O O . ILE A 1 87 ? -4.174 -1.517 14.539 1.00 95.31 87 ILE A O 1
ATOM 738 N N . ASN A 1 88 ? -2.840 0.132 13.840 1.00 96.31 88 ASN A N 1
ATOM 739 C CA . ASN A 1 88 ? -3.460 1.146 14.701 1.00 96.31 88 ASN A CA 1
ATOM 740 C C . ASN A 1 88 ? -4.861 1.571 14.222 1.00 96.31 88 ASN A C 1
ATOM 742 O O . ASN A 1 88 ? -5.586 2.189 14.992 1.00 96.31 88 ASN A O 1
ATOM 746 N N . HIS A 1 89 ? -5.216 1.244 12.978 1.00 95.38 89 HIS A N 1
ATOM 747 C CA . HIS A 1 89 ? -6.516 1.471 12.336 1.00 95.38 89 HIS A CA 1
ATOM 748 C C . HIS A 1 89 ? -7.259 0.138 12.131 1.00 95.38 89 HIS A C 1
ATOM 750 O O . HIS A 1 89 ? -7.919 -0.076 11.116 1.00 95.38 89 HIS A O 1
ATOM 756 N N . ALA A 1 90 ? -7.081 -0.816 13.054 1.00 93.50 90 ALA A N 1
ATOM 757 C CA . ALA A 1 90 ? -7.649 -2.158 12.922 1.00 93.50 90 ALA A CA 1
ATOM 758 C C . ALA A 1 90 ? -9.182 -2.136 12.794 1.00 93.50 90 ALA A C 1
ATOM 760 O O . ALA A 1 90 ? -9.725 -2.888 11.996 1.00 93.50 90 ALA A O 1
ATOM 761 N N . GLU A 1 91 ? -9.867 -1.232 13.503 1.00 93.56 91 GLU A N 1
ATOM 762 C CA . GLU A 1 91 ? -11.329 -1.103 13.427 1.00 93.56 91 GLU A CA 1
ATOM 763 C C . GLU A 1 91 ? -11.810 -0.695 12.028 1.00 93.56 91 GLU A C 1
ATOM 765 O O . GLU A 1 91 ? -12.831 -1.184 11.548 1.00 93.56 91 GLU A O 1
ATOM 770 N N . GLU A 1 92 ? -11.096 0.203 11.351 1.00 93.25 92 GLU A N 1
ATOM 771 C CA . GLU A 1 92 ? -11.370 0.577 9.965 1.00 93.25 92 GLU A CA 1
ATOM 772 C C . GLU A 1 92 ? -11.061 -0.567 9.000 1.00 93.25 92 GLU A C 1
ATOM 774 O O . GLU A 1 92 ? -11.814 -0.783 8.054 1.00 93.25 92 GLU A O 1
ATOM 779 N N . VAL A 1 93 ? -9.976 -1.308 9.236 1.00 93.06 93 VAL A N 1
ATOM 780 C CA . VAL A 1 93 ? -9.602 -2.468 8.413 1.00 93.06 93 VAL A CA 1
ATOM 781 C C . VAL A 1 93 ? -10.649 -3.578 8.515 1.00 93.06 93 VAL A C 1
ATOM 783 O O . VAL A 1 93 ? -11.032 -4.137 7.489 1.00 93.06 93 VAL A O 1
ATOM 786 N N . ASP A 1 94 ? -11.166 -3.849 9.712 1.00 92.75 94 ASP A N 1
ATOM 787 C CA . ASP A 1 94 ? -12.196 -4.866 9.949 1.00 92.75 94 ASP A CA 1
ATOM 788 C C . ASP A 1 94 ? -13.532 -4.526 9.270 1.00 92.75 94 ASP A C 1
ATOM 790 O O . ASP A 1 94 ? -14.308 -5.421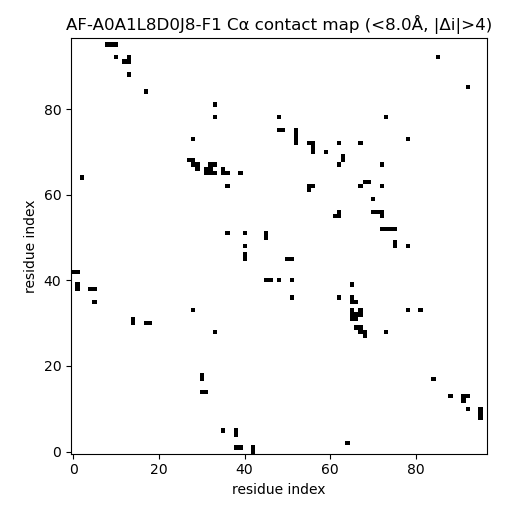 8.959 1.00 92.75 94 ASP A O 1
ATOM 794 N N . LYS A 1 95 ? -13.813 -3.247 8.989 1.00 92.31 95 LYS A N 1
ATOM 795 C CA . LYS A 1 95 ? -15.005 -2.839 8.216 1.00 92.31 95 LYS A CA 1
ATOM 796 C C . LYS A 1 95 ? -14.867 -3.107 6.714 1.00 92.31 95 LYS A C 1
ATOM 798 O O . LYS A 1 95 ? -15.868 -3.058 5.999 1.00 92.31 95 LYS A O 1
ATOM 80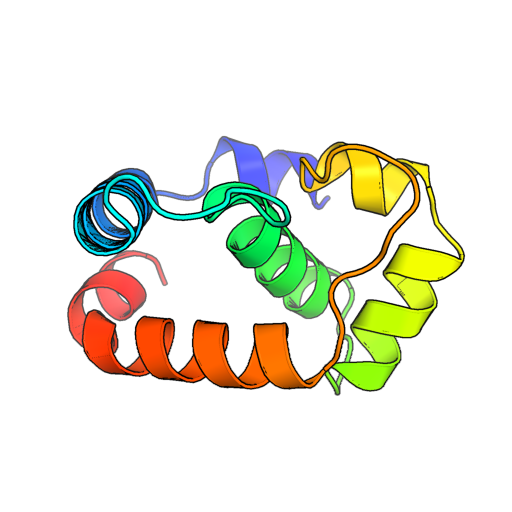3 N N . ILE A 1 96 ? -13.641 -3.309 6.228 1.00 90.06 96 ILE A N 1
ATOM 804 C CA . ILE A 1 96 ? -13.331 -3.509 4.806 1.00 90.06 96 ILE A CA 1
A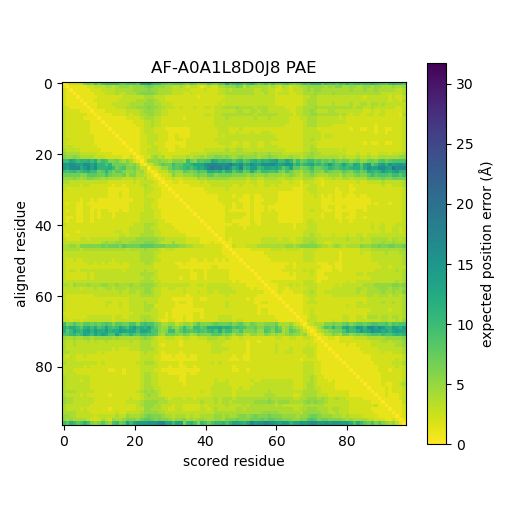TOM 805 C C . ILE A 1 96 ? -13.380 -4.999 4.430 1.00 90.06 96 ILE A C 1
ATOM 807 O O . ILE A 1 96 ? -13.705 -5.317 3.283 1.00 90.06 96 ILE A O 1
ATOM 811 N N . MET A 1 97 ? -13.026 -5.890 5.367 1.00 74.62 97 MET A N 1
ATOM 812 C CA . MET A 1 97 ? -12.930 -7.348 5.177 1.00 74.62 97 MET A CA 1
ATOM 813 C C . MET A 1 97 ? -14.213 -8.087 5.560 1.00 74.62 97 MET A C 1
ATOM 815 O O . MET A 1 97 ? -14.516 -9.079 4.858 1.00 74.62 97 MET A O 1
#

Solvent-accessible surface area (backbone atoms only — not comparable to full-atom values): 5783 Å² total; per-residue (Å²): 114,63,67,60,51,72,72,68,55,75,48,63,66,55,50,52,53,56,51,59,74,55,56,94,57,91,71,82,72,44,66,62,21,56,52,41,44,51,53,44,23,60,77,69,66,42,92,41,69,67,55,36,47,52,47,41,59,75,31,63,64,59,31,47,73,27,55,49,76,79,85,75,63,79,54,70,70,54,53,56,55,48,52,56,50,51,62,75,40,42,75,56,51,63,74,57,110